Protein AF-A0A353R4D4-F1 (afdb_monomer_lite)

Secondary structure (DSSP, 8-state):
---------GGGSS---EEE--GGGS--SSSS--SSHHHHHHHHHHHHTT--EEE----SPP-TT--TT--S--

pLDDT: mean 91.9, std 11.43, range [43.0, 98.5]

Structure (mmCIF, N/CA/C/O backbone):
data_AF-A0A353R4D4-F1
#
_entry.id   AF-A0A353R4D4-F1
#
loop_
_atom_site.group_PDB
_atom_site.id
_atom_site.type_symbol
_atom_site.label_atom_id
_atom_site.label_alt_id
_atom_site.label_comp_id
_atom_site.label_asym_id
_atom_site.label_entity_id
_atom_site.label_seq_id
_atom_site.pdbx_PDB_ins_code
_atom_site.Cartn_x
_atom_site.Cart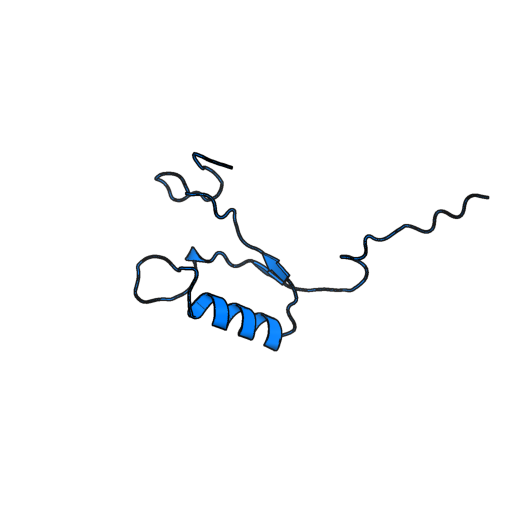n_y
_atom_site.Cartn_z
_atom_site.occupancy
_atom_site.B_iso_or_equiv
_atom_site.auth_seq_id
_atom_site.auth_comp_id
_atom_site.auth_asym_id
_atom_site.auth_atom_id
_atom_site.pdbx_PDB_model_num
ATOM 1 N N . MET A 1 1 ? -13.567 32.746 30.150 1.00 43.00 1 MET A N 1
ATOM 2 C CA . MET A 1 1 ? -13.593 31.273 30.228 1.00 43.00 1 MET A CA 1
ATOM 3 C C . MET A 1 1 ? -13.682 30.764 28.799 1.00 43.00 1 MET A C 1
ATOM 5 O O . MET A 1 1 ? -14.763 30.793 28.235 1.00 43.00 1 MET A O 1
ATOM 9 N N . ILE A 1 2 ? -12.540 30.489 28.161 1.00 51.00 2 ILE A N 1
ATOM 10 C CA . ILE A 1 2 ? -12.504 30.017 26.768 1.00 51.00 2 ILE A CA 1
ATOM 11 C C . ILE A 1 2 ? -12.624 28.497 26.826 1.00 51.00 2 ILE A C 1
ATOM 13 O O . ILE A 1 2 ? -11.749 27.837 27.382 1.00 51.00 2 ILE A O 1
ATOM 17 N N . ASP A 1 3 ? -13.730 27.978 26.307 1.00 58.44 3 ASP A N 1
ATOM 18 C CA . ASP A 1 3 ? -13.937 26.553 26.084 1.00 58.44 3 ASP A CA 1
ATOM 19 C C . ASP A 1 3 ? -13.015 26.102 24.943 1.00 58.44 3 ASP A C 1
ATOM 21 O O . ASP A 1 3 ? -13.245 26.412 23.775 1.00 58.44 3 ASP A O 1
ATOM 25 N N . GLN A 1 4 ? -11.908 25.444 25.290 1.00 61.59 4 GLN A N 1
ATOM 26 C CA . GLN A 1 4 ? -11.018 24.804 24.323 1.00 61.59 4 GLN A CA 1
ATOM 27 C C . GLN A 1 4 ? -11.515 23.384 24.038 1.00 61.59 4 GLN A C 1
ATOM 29 O O . GLN A 1 4 ? -10.856 22.396 24.369 1.00 61.59 4 GLN A O 1
ATOM 34 N N . SER A 1 5 ? -12.688 23.271 23.414 1.00 61.97 5 SER A N 1
ATOM 35 C CA . SER A 1 5 ? -13.128 22.019 22.807 1.00 61.97 5 SER A CA 1
ATOM 36 C C . SER A 1 5 ? -12.134 21.661 21.698 1.00 61.97 5 SER A C 1
ATOM 38 O O . SER A 1 5 ? -12.075 22.329 20.665 1.00 61.97 5 SER A O 1
ATOM 40 N N . SER A 1 6 ? -11.296 20.651 21.931 1.00 66.50 6 SER A N 1
ATOM 41 C CA . SER A 1 6 ? -10.285 20.209 20.970 1.00 66.50 6 SER A CA 1
ATOM 42 C C . SER A 1 6 ? -10.970 19.796 19.664 1.00 66.50 6 SER A C 1
ATOM 44 O O . SER A 1 6 ? -11.710 18.815 19.633 1.00 66.50 6 SER A O 1
ATOM 46 N N . SER A 1 7 ? -10.761 20.552 18.586 1.00 76.56 7 SER A N 1
ATOM 47 C CA . SER A 1 7 ? -11.335 20.258 17.274 1.00 76.56 7 SER A CA 1
ATOM 48 C C . SER A 1 7 ? -10.575 19.101 16.625 1.00 76.56 7 SER A C 1
ATOM 50 O O . SER A 1 7 ? -9.625 19.278 15.864 1.00 76.56 7 SER A O 1
ATOM 52 N N . THR A 1 8 ? -10.969 17.870 16.946 1.00 80.62 8 THR A N 1
ATOM 53 C CA . THR A 1 8 ? -10.462 16.692 16.240 1.00 80.62 8 THR A CA 1
ATOM 54 C C . THR A 1 8 ? -10.823 16.805 14.760 1.00 80.62 8 THR A C 1
ATOM 56 O O . THR A 1 8 ? -11.993 16.942 14.405 1.00 80.62 8 THR A O 1
ATOM 59 N N . HIS A 1 9 ? -9.817 16.751 13.882 1.00 87.38 9 HIS A N 1
ATOM 60 C CA . HIS A 1 9 ? -10.042 16.751 12.438 1.00 87.38 9 HIS A CA 1
ATOM 61 C C . HIS A 1 9 ? -10.985 15.588 12.063 1.00 87.38 9 HIS A C 1
ATOM 63 O O . HIS A 1 9 ? -10.757 14.478 12.551 1.00 87.38 9 HIS A O 1
ATOM 69 N N . PRO A 1 10 ? -11.994 15.773 11.185 1.00 87.12 10 PRO A N 1
ATOM 70 C CA . PRO A 1 10 ? -13.016 14.755 10.896 1.00 87.12 10 PRO A CA 1
ATOM 71 C C . PRO A 1 10 ? -12.464 13.392 10.464 1.00 87.12 10 PRO A C 1
ATOM 73 O O . PRO A 1 10 ? -13.086 12.360 10.672 1.00 87.12 10 PRO A O 1
ATOM 76 N N . PHE A 1 11 ? -11.263 13.362 9.889 1.00 88.25 11 PHE A N 1
ATOM 77 C CA . PHE A 1 11 ? -10.573 12.111 9.569 1.00 88.25 11 PHE A CA 1
ATOM 78 C C . PHE A 1 11 ? -10.317 11.222 10.805 1.00 88.25 11 PHE A C 1
ATOM 80 O O . PHE A 1 11 ? -10.395 9.997 10.710 1.00 88.25 11 PHE A O 1
ATOM 87 N N . PHE A 1 12 ? -10.055 11.837 11.961 1.00 89.12 12 PHE A N 1
ATOM 88 C CA . PHE A 1 12 ? -9.756 11.181 13.236 1.00 89.12 12 PHE A CA 1
ATOM 89 C C . PHE A 1 12 ? -10.973 11.075 14.172 1.00 89.12 12 PHE A C 1
ATOM 91 O O . PHE A 1 12 ? -10.808 10.699 15.330 1.00 89.12 12 PHE A O 1
ATOM 98 N N . SER A 1 13 ? -12.188 11.393 13.703 1.00 92.94 13 SER A N 1
ATOM 99 C CA . SER A 1 13 ? -13.407 11.298 14.526 1.00 92.94 13 SER A CA 1
ATOM 100 C C . SER A 1 13 ? -13.821 9.854 14.837 1.00 92.94 13 SER A C 1
ATOM 102 O O . SER A 1 13 ? -14.537 9.608 15.804 1.00 92.94 13 SER A O 1
ATOM 104 N N . GLU A 1 14 ? -13.357 8.890 14.040 1.00 93.38 14 GLU A N 1
ATOM 105 C CA . GLU A 1 14 ? -13.668 7.469 14.180 1.00 93.38 14 GLU A CA 1
ATOM 106 C C . GLU A 1 14 ? -12.392 6.629 14.222 1.00 93.38 14 GLU A C 1
ATOM 108 O O . GLU A 1 14 ? -11.418 6.904 13.515 1.00 93.38 14 GLU A O 1
ATOM 113 N N . ARG A 1 15 ? -12.416 5.540 15.000 1.00 94.81 15 ARG A N 1
ATOM 114 C CA . ARG A 1 15 ? -11.341 4.541 14.987 1.00 94.81 15 ARG A CA 1
ATOM 115 C C . ARG A 1 15 ? -11.309 3.835 13.634 1.00 94.81 15 ARG A C 1
ATOM 117 O O . ARG A 1 15 ? -12.329 3.348 13.152 1.00 94.81 15 ARG A O 1
ATOM 124 N N . ARG A 1 16 ? -10.119 3.739 13.043 1.00 95.19 16 ARG A N 1
ATOM 125 C CA . ARG A 1 16 ? -9.880 3.069 11.759 1.00 95.19 16 ARG A CA 1
ATOM 126 C C . ARG A 1 16 ? -8.648 2.185 11.864 1.00 95.19 16 ARG A C 1
ATOM 128 O O . ARG A 1 16 ? -7.745 2.463 12.648 1.00 95.19 16 ARG A O 1
ATOM 135 N N . ALA A 1 17 ? -8.618 1.150 11.040 1.00 97.06 17 ALA A N 1
ATOM 136 C CA . ALA A 1 17 ? -7.444 0.328 10.810 1.00 97.06 17 ALA A CA 1
ATOM 137 C C . ALA A 1 17 ? -7.142 0.293 9.309 1.00 97.06 17 ALA A C 1
ATOM 139 O O . ALA A 1 17 ? -8.028 0.529 8.475 1.00 97.06 17 ALA A O 1
ATOM 140 N N . GLY A 1 18 ? -5.895 -0.019 8.978 1.00 97.62 18 GLY A N 1
ATOM 141 C CA . GLY A 1 18 ? -5.443 -0.148 7.605 1.00 97.62 18 GLY A CA 1
ATOM 142 C C . GLY A 1 18 ? -4.262 -1.078 7.455 1.00 97.62 18 GLY A C 1
ATOM 143 O O . GLY A 1 18 ? -3.697 -1.545 8.443 1.00 97.62 18 GLY A O 1
ATOM 144 N N . ILE A 1 19 ? -3.894 -1.302 6.199 1.00 98.44 19 ILE A N 1
ATOM 145 C CA . ILE A 1 19 ? -2.754 -2.131 5.819 1.00 98.44 19 ILE A CA 1
ATOM 146 C C . ILE A 1 19 ? -1.767 -1.285 5.017 1.00 98.44 19 ILE A C 1
ATOM 148 O O . ILE A 1 19 ? -2.159 -0.535 4.121 1.00 98.44 19 ILE A O 1
ATOM 152 N N . LEU A 1 20 ? -0.480 -1.432 5.331 1.00 98.50 20 LEU A N 1
ATOM 153 C CA . LEU A 1 20 ? 0.624 -0.963 4.502 1.00 98.50 20 LEU A CA 1
ATOM 154 C C . LEU A 1 20 ? 0.991 -2.067 3.507 1.00 98.50 20 LEU A C 1
ATOM 156 O O . LEU A 1 20 ? 1.458 -3.131 3.909 1.00 98.50 20 LEU A O 1
ATOM 160 N N . LEU A 1 21 ? 0.784 -1.813 2.217 1.00 98.31 21 LEU A N 1
ATOM 161 C CA . LEU A 1 21 ? 1.162 -2.734 1.144 1.00 98.31 21 LEU A CA 1
ATOM 162 C C . LEU A 1 21 ? 1.516 -1.934 -0.107 1.00 98.31 21 LEU A C 1
ATOM 164 O O . LEU A 1 21 ? 0.688 -1.185 -0.615 1.00 98.31 21 LEU A O 1
ATOM 168 N N . HIS A 1 22 ? 2.729 -2.084 -0.628 1.00 98.06 22 HIS A N 1
ATOM 169 C CA . HIS A 1 22 ? 3.105 -1.412 -1.869 1.00 98.06 22 HIS A CA 1
ATOM 170 C C . HIS A 1 22 ? 2.606 -2.204 -3.095 1.00 98.06 22 HIS A C 1
ATOM 172 O O . HIS A 1 22 ? 2.703 -3.433 -3.077 1.00 98.06 22 HIS A O 1
ATOM 178 N N . PRO A 1 23 ? 2.130 -1.561 -4.184 1.00 97.56 23 PRO A N 1
ATOM 179 C CA . PRO A 1 23 ? 1.658 -2.277 -5.375 1.00 97.56 23 PRO A CA 1
ATOM 180 C C . PRO A 1 23 ? 2.690 -3.217 -6.012 1.00 97.56 23 PRO A C 1
ATOM 182 O O . PRO A 1 23 ? 2.310 -4.218 -6.616 1.00 97.56 23 PRO A O 1
ATOM 185 N N . SER A 1 24 ? 3.990 -2.938 -5.850 1.00 97.06 24 SER A N 1
ATOM 186 C CA . SER A 1 24 ? 5.058 -3.830 -6.330 1.00 97.06 24 SER A CA 1
ATOM 187 C C . SER A 1 24 ? 5.054 -5.202 -5.649 1.00 97.06 24 SER A C 1
ATOM 189 O O . SER A 1 24 ? 5.568 -6.156 -6.227 1.00 97.06 24 SER A O 1
ATOM 191 N N . SER A 1 25 ? 4.466 -5.310 -4.455 1.00 97.31 25 SER A N 1
ATOM 192 C CA . SER A 1 25 ? 4.341 -6.550 -3.685 1.00 97.31 25 SER A CA 1
ATOM 193 C C . SER A 1 25 ? 3.145 -7.407 -4.106 1.00 97.31 25 SER A C 1
ATOM 195 O O . SER A 1 25 ? 2.977 -8.504 -3.575 1.00 97.31 25 SER A O 1
ATOM 197 N N . PHE A 1 26 ? 2.296 -6.936 -5.028 1.00 97.81 26 PHE A N 1
ATOM 198 C CA . PHE A 1 26 ? 1.205 -7.764 -5.531 1.00 97.81 26 PHE A CA 1
ATOM 199 C C . PHE A 1 26 ? 1.736 -8.988 -6.284 1.00 97.81 26 PHE A C 1
ATOM 201 O O . PHE A 1 26 ? 2.665 -8.857 -7.087 1.00 97.81 26 PHE A O 1
ATOM 208 N N . PRO A 1 27 ? 1.118 -10.167 -6.091 1.00 96.12 27 PRO A N 1
ATOM 209 C CA . PRO A 1 27 ? 1.437 -11.331 -6.897 1.00 96.12 27 PRO A CA 1
ATOM 210 C C . PRO A 1 27 ? 0.978 -11.112 -8.343 1.00 96.12 27 PRO A C 1
ATOM 212 O O . PRO A 1 27 ? 0.026 -10.379 -8.622 1.00 96.12 27 PRO A O 1
ATOM 215 N N . GLY A 1 28 ? 1.634 -11.786 -9.281 1.00 92.06 28 GLY A N 1
ATOM 216 C CA . GLY A 1 28 ? 1.235 -11.750 -10.678 1.00 92.06 28 GLY A CA 1
ATOM 217 C C . GLY A 1 28 ? 2.233 -12.452 -11.592 1.00 92.06 28 GLY A C 1
ATOM 218 O O . GLY A 1 28 ? 3.286 -12.891 -11.143 1.00 92.06 28 GLY A O 1
ATOM 219 N N . PRO A 1 29 ? 1.925 -12.542 -12.894 1.00 90.94 29 PRO A N 1
ATOM 220 C CA . PRO A 1 29 ? 2.758 -13.257 -13.862 1.00 90.94 29 PRO A CA 1
ATOM 221 C C . PRO A 1 29 ? 4.071 -12.536 -14.216 1.00 90.94 29 PRO A C 1
ATOM 223 O O . PRO A 1 29 ? 4.871 -13.066 -14.977 1.00 90.94 29 PRO A O 1
ATOM 226 N N . GLY A 1 30 ? 4.273 -11.302 -13.745 1.00 92.88 30 GLY A N 1
ATOM 227 C CA . GLY A 1 30 ? 5.489 -10.529 -13.997 1.00 92.88 30 GLY A CA 1
ATOM 228 C C . GLY A 1 30 ? 6.441 -10.505 -12.804 1.00 92.88 30 GLY A C 1
ATOM 229 O O . GLY A 1 30 ? 6.067 -10.934 -11.718 1.00 92.88 30 GLY A O 1
ATOM 230 N N . PRO A 1 31 ? 7.642 -9.927 -12.981 1.00 93.50 31 PRO A N 1
ATOM 231 C CA . PRO A 1 31 ? 8.633 -9.823 -11.910 1.00 93.50 31 PRO A CA 1
ATOM 232 C C . PRO A 1 31 ? 8.249 -8.816 -10.812 1.00 93.50 31 PRO A C 1
ATOM 234 O O . PRO A 1 31 ? 8.838 -8.837 -9.739 1.00 93.50 31 PRO A O 1
ATOM 237 N N . ILE A 1 32 ? 7.302 -7.910 -11.087 1.00 95.94 32 ILE A N 1
ATOM 238 C CA . ILE A 1 32 ? 6.881 -6.832 -10.186 1.00 95.94 32 ILE A CA 1
ATOM 239 C C . 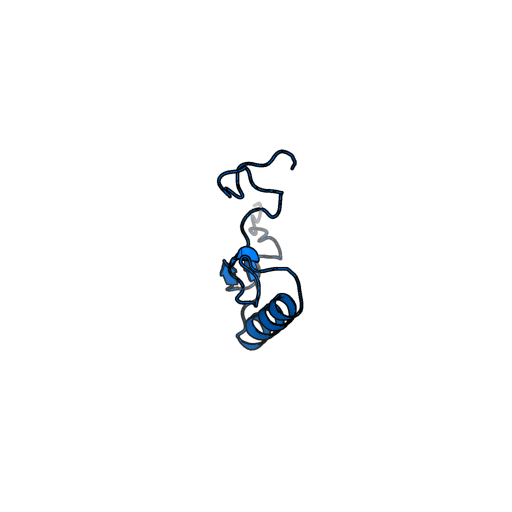ILE A 1 32 ? 5.357 -6.687 -10.268 1.00 95.94 32 ILE A C 1
ATOM 241 O O . ILE A 1 32 ? 4.782 -6.715 -11.366 1.00 95.94 32 ILE A O 1
ATOM 245 N N . GLY A 1 33 ? 4.714 -6.526 -9.109 1.00 96.69 33 GLY A N 1
ATOM 246 C CA . GLY A 1 33 ? 3.289 -6.231 -8.996 1.00 96.69 33 GLY A CA 1
ATOM 247 C C . GLY A 1 33 ? 2.906 -4.901 -9.653 1.00 96.69 33 GLY A C 1
ATOM 248 O O . GLY A 1 33 ? 3.728 -4.000 -9.825 1.00 96.69 33 GLY A O 1
ATOM 249 N N . ARG A 1 34 ? 1.649 -4.784 -10.086 1.00 95.12 34 ARG A N 1
ATOM 250 C 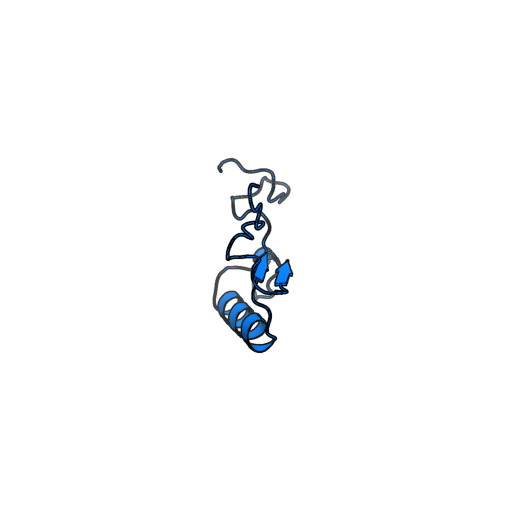CA . ARG A 1 34 ? 1.178 -3.652 -10.899 1.00 95.12 34 ARG A CA 1
ATOM 251 C C . ARG A 1 34 ? -0.199 -3.197 -10.446 1.00 95.12 34 ARG A C 1
ATOM 253 O O . ARG A 1 34 ? -0.978 -3.988 -9.917 1.00 95.12 34 ARG A O 1
ATOM 260 N N . LEU A 1 35 ? -0.528 -1.945 -10.741 1.00 96.31 35 LEU A N 1
ATOM 261 C CA . LEU A 1 35 ? -1.898 -1.456 -10.640 1.00 96.31 35 LEU A CA 1
ATOM 262 C C . LEU A 1 35 ? -2.718 -2.053 -11.795 1.00 96.31 35 LEU A C 1
ATOM 264 O O . LEU A 1 35 ? -2.512 -1.716 -12.957 1.00 96.31 35 LEU A O 1
ATOM 268 N N . GLY A 1 36 ? -3.597 -3.001 -11.472 1.00 94.50 36 GLY A N 1
ATOM 269 C CA . GLY A 1 36 ? -4.403 -3.764 -12.428 1.00 94.50 36 GLY A CA 1
ATOM 270 C C . GLY A 1 36 ? -5.519 -4.537 -11.722 1.00 94.50 36 GLY A C 1
ATOM 271 O O . GLY A 1 36 ? -5.950 -4.144 -10.641 1.00 94.50 36 GLY A O 1
ATOM 272 N N . SER A 1 37 ? -5.971 -5.660 -12.289 1.00 96.50 37 SER A N 1
ATOM 273 C CA . SER A 1 37 ? -7.060 -6.471 -11.709 1.00 96.50 37 SER A CA 1
ATOM 274 C C . SER A 1 37 ? -6.804 -6.898 -10.258 1.00 96.50 37 SER A C 1
ATOM 276 O O . SER A 1 37 ? -7.711 -6.819 -9.438 1.00 96.50 37 SER A O 1
ATOM 278 N N . ILE A 1 38 ? -5.565 -7.270 -9.921 1.00 97.56 38 ILE A N 1
ATOM 279 C CA . ILE A 1 38 ? -5.174 -7.637 -8.550 1.00 97.56 38 ILE A CA 1
ATOM 280 C C . ILE A 1 38 ? -5.305 -6.455 -7.581 1.00 97.56 38 ILE A C 1
ATOM 282 O O . ILE A 1 38 ? -5.711 -6.650 -6.443 1.00 97.56 38 ILE A O 1
ATOM 286 N N . ALA A 1 39 ? -5.024 -5.225 -8.022 1.00 97.44 39 ALA A N 1
ATOM 287 C CA . ALA A 1 39 ? -5.180 -4.041 -7.178 1.00 97.44 39 ALA A CA 1
ATOM 288 C C . ALA A 1 39 ? -6.659 -3.754 -6.868 1.00 97.44 39 ALA A C 1
ATOM 290 O O . ALA A 1 39 ? -6.982 -3.385 -5.744 1.00 97.44 39 ALA A O 1
ATOM 291 N N . HIS A 1 40 ? -7.564 -3.977 -7.829 1.00 97.81 40 HIS A N 1
ATOM 292 C CA . HIS A 1 40 ? -9.006 -3.885 -7.574 1.00 97.81 40 HIS A CA 1
ATOM 293 C C . HIS A 1 40 ? -9.469 -4.966 -6.591 1.00 97.81 40 HIS A C 1
ATOM 295 O O . HIS A 1 40 ? -10.090 -4.641 -5.584 1.00 97.81 40 HIS A O 1
ATOM 301 N N . GLN A 1 41 ? -9.064 -6.223 -6.810 1.00 98.06 41 GLN A N 1
ATOM 302 C CA . GLN A 1 41 ? -9.360 -7.320 -5.881 1.00 98.06 41 GLN A CA 1
ATOM 303 C C . GLN A 1 41 ? -8.811 -7.043 -4.475 1.00 98.06 41 GLN A C 1
ATOM 305 O O . GLN A 1 41 ? -9.458 -7.358 -3.483 1.00 98.06 41 GLN A O 1
ATOM 310 N N . TRP A 1 42 ? -7.635 -6.421 -4.368 1.00 97.75 42 TRP A N 1
ATOM 311 C CA . TRP A 1 42 ? -7.063 -6.015 -3.088 1.00 97.75 42 TRP A CA 1
ATOM 312 C C . TRP A 1 42 ? -7.937 -4.994 -2.350 1.00 97.75 42 TRP A C 1
ATOM 314 O O . TRP A 1 42 ? -8.152 -5.131 -1.146 1.00 97.75 42 TRP A O 1
ATOM 324 N N . VAL A 1 43 ? -8.472 -3.996 -3.057 1.00 98.12 43 VAL A N 1
ATOM 325 C CA . VAL A 1 43 ? -9.404 -3.020 -2.472 1.00 98.12 43 VAL A CA 1
ATOM 326 C C . VAL A 1 43 ? -10.696 -3.704 -2.019 1.00 98.12 43 VAL A C 1
ATOM 328 O O . VAL A 1 43 ? -11.163 -3.423 -0.913 1.00 98.12 43 VAL A O 1
ATOM 331 N N . ASP A 1 44 ? -11.219 -4.647 -2.805 1.00 98.31 44 ASP A N 1
ATOM 332 C CA . ASP A 1 44 ? -12.398 -5.435 -2.426 1.00 98.31 44 ASP A CA 1
ATOM 333 C C . ASP A 1 44 ? -12.137 -6.249 -1.146 1.00 98.31 44 ASP A C 1
ATOM 335 O O . ASP A 1 44 ? -12.956 -6.250 -0.226 1.00 98.31 44 ASP A O 1
ATOM 339 N N . VAL A 1 45 ? -10.963 -6.883 -1.036 1.00 97.94 45 VAL A N 1
ATOM 340 C CA . VAL A 1 45 ? -10.530 -7.632 0.158 1.00 97.94 45 VAL A CA 1
ATOM 341 C C . VAL A 1 45 ? -10.378 -6.719 1.374 1.00 97.94 45 VAL A C 1
ATOM 343 O O . VAL A 1 45 ? -10.837 -7.074 2.464 1.00 97.94 45 VAL A O 1
ATOM 346 N N . LEU A 1 46 ? -9.759 -5.546 1.216 1.00 97.94 46 LEU A N 1
ATOM 347 C CA . LEU A 1 46 ?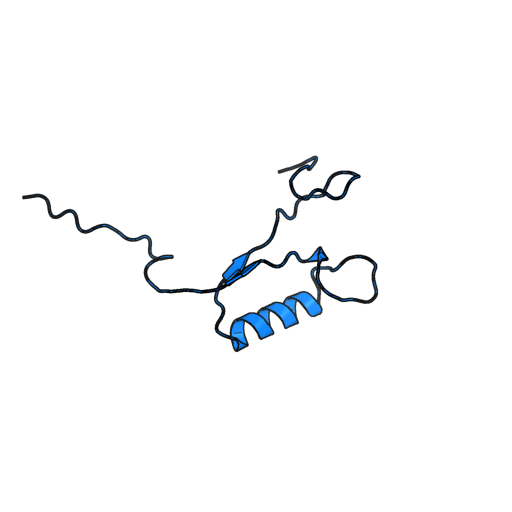 -9.624 -4.559 2.291 1.00 97.94 46 LEU A CA 1
ATOM 348 C C . LEU A 1 46 ? -10.994 -4.135 2.826 1.00 97.94 46 LEU A C 1
ATOM 350 O O . LEU A 1 46 ? -11.218 -4.179 4.039 1.00 97.94 46 LEU A O 1
ATOM 354 N N . ALA A 1 47 ? -11.907 -3.777 1.921 1.00 98.00 47 ALA A N 1
ATOM 355 C CA . ALA A 1 47 ? -13.255 -3.346 2.265 1.00 98.00 47 ALA A CA 1
ATOM 356 C C . ALA A 1 47 ? -14.056 -4.474 2.933 1.00 98.00 47 ALA A C 1
ATOM 358 O O . ALA A 1 47 ? -14.655 -4.254 3.988 1.00 98.00 47 ALA A O 1
ATOM 359 N N . ALA A 1 48 ? -14.009 -5.692 2.382 1.00 98.50 48 ALA A N 1
ATOM 360 C CA . ALA A 1 48 ? -14.673 -6.866 2.951 1.00 98.50 48 ALA A CA 1
ATOM 361 C C . ALA A 1 48 ? -14.127 -7.248 4.339 1.00 98.50 48 ALA A C 1
ATOM 363 O O . ALA A 1 48 ? -14.865 -7.768 5.173 1.00 98.50 48 ALA A O 1
ATOM 364 N N . SER A 1 49 ? -12.855 -6.946 4.611 1.00 98.06 49 SER A N 1
ATOM 365 C CA . SER A 1 49 ? -12.210 -7.169 5.914 1.00 98.06 49 SER A CA 1
ATOM 366 C C . SER A 1 49 ? -12.481 -6.048 6.930 1.00 98.06 49 SER A C 1
ATOM 368 O O . SER A 1 49 ? -12.023 -6.126 8.069 1.00 98.06 49 SER A O 1
ATOM 370 N N . GLY A 1 50 ? -13.186 -4.981 6.539 1.00 97.56 50 GLY A N 1
ATOM 371 C CA . GLY A 1 50 ? -13.470 -3.828 7.398 1.00 97.56 50 GLY A CA 1
ATOM 372 C C . GLY A 1 50 ? -12.310 -2.835 7.550 1.00 97.56 50 GLY A C 1
ATOM 373 O O . GLY A 1 50 ? -12.436 -1.866 8.308 1.00 97.56 50 GLY A O 1
ATOM 374 N N . PHE A 1 51 ? -11.198 -3.024 6.831 1.00 98.06 51 PHE A N 1
ATOM 375 C CA . PHE A 1 51 ? -10.126 -2.031 6.772 1.00 98.06 51 PHE A CA 1
ATOM 376 C C . PHE A 1 51 ? -10.577 -0.822 5.951 1.00 98.06 51 PHE A C 1
ATOM 378 O O . PHE A 1 51 ? -11.244 -0.949 4.927 1.00 98.06 51 PHE A O 1
ATOM 385 N N . ARG A 1 52 ? -10.206 0.378 6.407 1.00 96.06 52 ARG A N 1
ATOM 386 C CA . ARG A 1 52 ? -10.639 1.649 5.793 1.00 96.06 52 ARG A CA 1
ATOM 387 C C . ARG A 1 52 ? -9.484 2.489 5.262 1.00 96.06 52 ARG A C 1
ATOM 389 O O . ARG A 1 52 ? -9.716 3.580 4.751 1.00 96.06 52 ARG A O 1
ATOM 396 N N . LEU A 1 53 ? -8.252 2.018 5.440 1.00 97.44 53 LEU A N 1
ATOM 397 C CA . LEU A 1 53 ? -7.036 2.708 5.036 1.00 97.44 53 LEU A CA 1
ATOM 398 C C . LEU A 1 53 ? -6.115 1.729 4.304 1.00 97.44 53 LEU A C 1
ATOM 400 O O . LEU A 1 53 ? -5.879 0.613 4.768 1.00 97.44 53 LEU A O 1
ATOM 404 N N . TRP A 1 54 ? -5.567 2.181 3.184 1.00 98.06 54 TRP A N 1
ATOM 405 C CA . TRP A 1 54 ? -4.473 1.525 2.484 1.00 98.06 54 TRP A CA 1
ATOM 406 C C . TRP A 1 54 ? -3.319 2.514 2.409 1.00 98.06 54 TRP A C 1
ATOM 408 O O . TRP A 1 54 ? -3.462 3.600 1.851 1.00 98.06 54 TRP A O 1
ATOM 418 N N . GLN A 1 55 ? -2.195 2.156 3.016 1.00 98.25 55 GLN A N 1
ATOM 419 C CA . GLN A 1 55 ? -0.972 2.937 2.946 1.00 98.25 55 GLN A CA 1
ATOM 420 C C . GLN A 1 55 ? -0.018 2.296 1.936 1.00 98.25 55 GLN A C 1
ATOM 422 O O . GLN A 1 55 ? 0.097 1.070 1.863 1.00 98.25 55 GLN A O 1
ATOM 427 N N . THR A 1 56 ? 0.699 3.127 1.187 1.00 98.38 56 THR A N 1
ATOM 428 C CA . THR A 1 56 ? 1.756 2.703 0.266 1.00 98.38 56 THR A CA 1
ATOM 429 C C . THR A 1 56 ? 3.058 3.437 0.581 1.00 98.38 56 THR A C 1
ATOM 431 O O . THR A 1 56 ? 3.077 4.436 1.301 1.00 98.38 56 THR A O 1
ATOM 434 N N . LEU A 1 57 ? 4.156 2.939 0.016 1.00 97.94 57 LEU A N 1
ATOM 435 C CA . LEU A 1 57 ? 5.382 3.719 -0.180 1.00 97.94 57 LEU A CA 1
ATOM 436 C C . LEU A 1 57 ? 5.157 4.750 -1.315 1.00 97.94 57 LEU A C 1
ATOM 438 O O . LEU A 1 57 ? 4.104 4.695 -1.968 1.00 97.94 57 LEU A O 1
ATOM 442 N N . PRO A 1 58 ? 6.090 5.693 -1.559 1.00 97.25 58 PRO A N 1
ATOM 443 C CA . PRO A 1 58 ? 5.959 6.620 -2.678 1.00 97.25 58 PRO A CA 1
ATOM 444 C C . PRO A 1 58 ? 5.861 5.885 -4.021 1.00 97.25 58 PRO A C 1
ATOM 446 O O . PRO A 1 58 ? 6.537 4.886 -4.246 1.00 97.25 58 PRO A O 1
ATOM 449 N N . LEU A 1 59 ? 5.012 6.401 -4.910 1.00 96.44 59 LEU A N 1
ATOM 450 C CA . LEU A 1 59 ? 4.721 5.794 -6.217 1.00 96.44 59 LEU A CA 1
ATOM 451 C C . LEU A 1 59 ? 5.563 6.377 -7.359 1.00 96.44 59 LEU A C 1
ATOM 453 O O . LEU A 1 59 ? 5.353 6.028 -8.520 1.00 96.44 59 LEU A O 1
ATOM 457 N N . CYS A 1 60 ? 6.481 7.289 -7.042 1.00 95.25 60 CYS A N 1
ATOM 458 C CA . CYS A 1 60 ? 7.372 7.867 -8.034 1.00 95.25 60 CYS A CA 1
ATOM 459 C C . CYS A 1 60 ? 8.326 6.802 -8.603 1.00 95.25 60 CYS A C 1
ATOM 461 O O . CYS A 1 60 ? 8.593 5.802 -7.928 1.00 95.25 60 CYS A O 1
ATOM 463 N N . PRO A 1 61 ? 8.862 7.002 -9.823 1.00 94.81 61 PRO A N 1
ATOM 464 C CA . PRO A 1 61 ? 9.866 6.104 -10.378 1.00 94.81 61 PRO A CA 1
ATOM 465 C C . PRO A 1 61 ? 11.055 5.960 -9.413 1.00 94.81 61 PRO A C 1
ATOM 467 O O . PRO A 1 61 ? 11.675 6.972 -9.081 1.00 94.81 61 PRO A O 1
ATOM 470 N N . PRO A 1 62 ? 11.377 4.743 -8.945 1.00 95.44 62 PRO A N 1
ATOM 471 C CA . PRO A 1 62 ? 12.507 4.543 -8.052 1.00 95.44 62 PRO A CA 1
ATOM 472 C C . PRO A 1 62 ? 13.834 4.708 -8.801 1.00 95.44 62 PRO A C 1
ATOM 474 O O . PRO A 1 62 ? 13.892 4.674 -10.035 1.00 95.44 62 PRO A O 1
ATOM 477 N N . ASP A 1 63 ? 14.916 4.837 -8.043 1.00 94.19 63 ASP A N 1
ATOM 478 C CA . ASP A 1 63 ? 16.274 4.784 -8.569 1.00 94.19 63 ASP A CA 1
ATOM 479 C C . ASP A 1 63 ? 16.639 3.393 -9.122 1.00 94.19 63 ASP A C 1
ATOM 481 O O . ASP A 1 63 ? 15.863 2.434 -9.085 1.00 94.19 63 ASP A O 1
ATOM 485 N N . SER A 1 64 ? 17.863 3.259 -9.636 1.00 94.81 64 SER A N 1
ATOM 486 C CA . SER A 1 64 ? 18.365 1.996 -10.188 1.00 94.81 64 SER A CA 1
ATOM 487 C C . SER A 1 64 ? 18.506 0.869 -9.156 1.00 94.81 64 SER A C 1
ATOM 489 O O . SER A 1 64 ? 18.671 -0.284 -9.552 1.00 94.81 64 SER A O 1
ATOM 491 N N . LEU A 1 65 ? 18.440 1.178 -7.858 1.00 94.69 65 LEU A N 1
ATOM 492 C CA . LEU A 1 65 ? 18.488 0.204 -6.766 1.00 94.69 65 LEU A CA 1
ATOM 493 C C . LEU A 1 65 ? 17.086 -0.177 -6.265 1.00 94.69 65 LEU A C 1
ATOM 495 O O . LEU A 1 65 ? 16.959 -1.061 -5.417 1.00 94.69 65 LEU A O 1
ATOM 499 N N . GLY A 1 66 ? 16.033 0.445 -6.805 1.00 94.56 66 GLY A N 1
ATOM 500 C CA . GLY A 1 66 ? 14.643 0.147 -6.476 1.00 94.56 66 GLY A CA 1
ATOM 501 C C . GLY A 1 66 ? 14.131 0.847 -5.215 1.00 94.56 66 GLY A C 1
ATOM 502 O O . GLY A 1 66 ? 13.085 0.451 -4.697 1.00 94.56 66 GLY A O 1
ATOM 503 N N . SER A 1 67 ? 14.828 1.870 -4.708 1.00 95.94 67 SER A N 1
ATOM 504 C CA . SER A 1 67 ? 14.365 2.626 -3.540 1.00 95.94 67 SER A CA 1
ATOM 505 C C . SER A 1 67 ? 13.182 3.527 -3.914 1.00 95.94 67 SER A C 1
ATOM 507 O O . SER A 1 67 ? 13.352 4.440 -4.722 1.00 95.94 67 SER A O 1
ATOM 509 N N . PRO A 1 68 ? 11.993 3.369 -3.297 1.00 96.38 68 PRO A N 1
ATOM 510 C CA . PRO A 1 68 ? 10.851 4.240 -3.582 1.00 96.38 68 PRO A CA 1
ATOM 511 C C . PRO A 1 68 ? 11.022 5.644 -2.978 1.00 96.38 68 PRO A C 1
ATOM 513 O O . PRO A 1 68 ? 10.221 6.531 -3.239 1.00 96.38 68 PRO A O 1
ATOM 516 N N . TYR A 1 69 ? 12.058 5.864 -2.164 1.00 96.56 69 TYR A N 1
ATOM 517 C CA . TYR A 1 69 ? 12.358 7.160 -1.548 1.00 96.56 69 TYR A CA 1
ATOM 518 C C . TYR A 1 69 ? 13.397 7.973 -2.322 1.00 96.56 69 TYR A C 1
ATOM 520 O O . TYR A 1 69 ? 13.674 9.113 -1.954 1.00 96.56 69 TYR A O 1
ATOM 528 N N . GLN A 1 70 ? 13.967 7.405 -3.384 1.00 96.75 70 GLN A N 1
ATOM 529 C CA . GLN A 1 70 ? 14.916 8.086 -4.249 1.00 96.75 70 GLN A CA 1
ATOM 530 C C . GLN A 1 70 ? 14.367 8.078 -5.672 1.00 96.75 70 GLN A C 1
ATOM 532 O O . GLN A 1 70 ? 14.315 7.037 -6.314 1.00 96.75 70 GLN A O 1
ATOM 537 N N . SER A 1 71 ? 13.938 9.246 -6.146 1.00 94.94 71 SER A N 1
ATOM 538 C CA . SER A 1 71 ? 13.281 9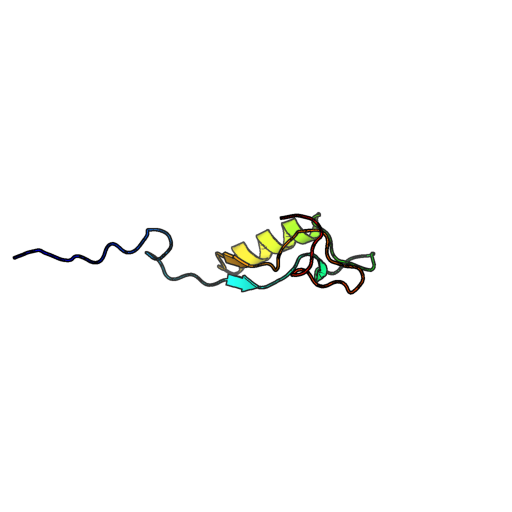.424 -7.441 1.00 94.94 71 SER A CA 1
ATOM 539 C C . SER A 1 71 ? 13.834 10.652 -8.158 1.00 94.94 71 SER A C 1
ATOM 541 O O . SER A 1 71 ? 14.307 11.599 -7.529 1.00 94.94 71 SER A O 1
ATOM 543 N N . CYS A 1 72 ? 13.753 10.651 -9.488 1.00 92.81 72 CYS A N 1
ATOM 544 C CA . CYS A 1 72 ? 14.072 11.810 -10.322 1.00 92.81 72 CYS A CA 1
ATOM 545 C C . CYS A 1 72 ? 12.965 12.884 -10.337 1.00 92.81 72 CYS A C 1
ATOM 547 O O . CYS A 1 72 ? 13.154 13.947 -10.925 1.00 92.81 72 CYS A O 1
ATOM 549 N N . SER A 1 73 ? 11.809 12.605 -9.729 1.00 87.75 73 SER A N 1
ATOM 550 C CA . SER A 1 73 ? 10.618 13.461 -9.728 1.00 87.75 73 SER A CA 1
ATOM 551 C C . SER A 1 73 ? 9.827 13.327 -8.418 1.00 87.75 73 SER A C 1
ATOM 553 O O . SER A 1 73 ? 9.968 12.313 -7.725 1.00 87.75 73 SER A O 1
ATOM 555 N N . VAL A 1 74 ? 9.025 14.350 -8.092 1.00 78.50 74 VAL A N 1
ATOM 556 C CA . VAL A 1 74 ? 8.136 14.426 -6.915 1.00 78.50 74 VAL A CA 1
ATOM 557 C C . VAL A 1 74 ? 6.669 14.420 -7.314 1.00 78.50 74 VAL A C 1
ATOM 559 O O . VAL A 1 74 ? 6.356 14.977 -8.391 1.00 78.50 74 VAL A O 1
#

Sequence (74 aa):
MIDQSSSTHPFFSERRAGILLHPSSFPGPGPIGRLGSIAHQWVDVLAASGFRLWQTLPLCPPDSLGSPYQSCSV

Foldseek 3Di:
DDPCPPPDDPVPPDDAAEDEDAQQPFDDPDNGGDPDPSVVVVVVVCVVVRHDDYHYQAPADAPPVPDSVHHPDD

Radius of gyration: 17.76 Å; chains: 1; bounding box: 33×44×44 Å

=== Feature glossary ===
Annotated list of the representations used here:

Nearest PDB structures. The Foldseek neighbor list gives the closest experimentally determined structures in the PDB, ranked by structural alignment. TM-score near 1 means near-identical fold; near 0.3 means only rough topology match. This is how one finds what a novel AlphaFold prediction most resembles in the solved-structure universe.

Foldseek 3Di. Foldseek's 3Di representation compresses backbone geometry into a per-residue letter drawn from a learned twenty-state alphabet. It captures the tertiary interaction pattern around each residue — which residues are packed against it in space, regardless of where they are in sequence.

Radius of gyration, Cα contacts, bounding box. Radius of gyration (Rg) is the root-mean-square distance of Cα atoms from their centroid — a single number for overall size and compactness. A globular domain of N residues has Rg ≈ 2.2·N^0.38 Å; an extended or disordered chain has a much larger Rg. The Cα contact count is the number of residue pairs whose Cα atoms are within 8 Å and are more than four positions apart in sequence — a standard proxy for tertiary packing density. The bounding box is the smallest axis-aligned box enclosing all Cα atoms.

InterPro / GO / CATH / organism. The annotation block draws on four external resources. InterPro: which protein families and domains the sequence belongs to. GO: standardized terms for what the protein does, what process it participates in, and where in the cell it acts. CATH: which structural fold it has in the CATH hierarchy. Organism: the species of origin.

mmCIF coordinates. The mmCIF block holds the 3D Cartesian coordinates of each backbone atom (N, Cα, C, O) in ångströms. mmCIF is the PDB's canonical archive format — a tagged-loop text representation of the atomic model.

pLDDT. pLDDT is the predicted lDDT-Cα score: AlphaFold's confidence that the local environment of each residue (all inter-atomic distances within 15 Å) is correctly placed. It is a per-residue number between 0 and 100, with higher meaning more reliable.

Backbone torsions (φ/ψ). φ (phi) and ψ (psi) are the two rotatable backbone dihedrals per residue: φ is the C(i-1)–N–Cα–C torsion, ψ is the N–Cα–C–N(i+1) torsion, both in degrees on (−180°, 180°]. α-helical residues cluster near (−60°, −45°); β-strand residues near (−120°, +130°). A Ramachandran plot is simply a scatter of (φ, ψ) for every residue.

B-factor. For experimental (PDB) structures, the B-factor (temperature factor) quantifies the positional spread of each atom in the crystal — a combination of thermal vibration and static disorder — in units of Å². High B-factors mark flexible loops or poorly resolved regions; low B-factors mark the rigid, well-ordered core.

Secondary structure (3-state, P-SEA). SS3 is a coarse helix/strand/coil call (letters a/b/c) made by the P-SEA algorithm from inter-Cα distances and dihedrals. It is less detailed than DSSP but needs only Cα positions.

Predicted aligned error. Predicted aligned error is AlphaFold's pairwise confidence. Unlike pLDDT (per-residue), PAE is per-residue-pair and captures whether two parts of the structure are correctly placed relative to each other. Units are ångstr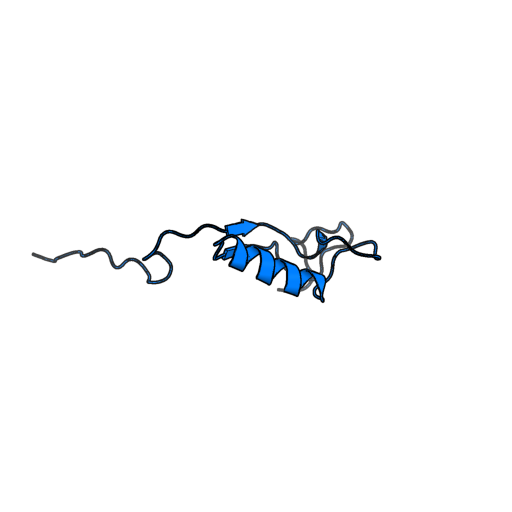öms of expected positional error.

Solvent-accessible surface area. Solvent-accessible surface area (SASA) is the area in Å² traced out by the centre of a 1.4 Å probe sphere (a water molecule) rolled over the protein's van der Waals surface (Shrake–Rupley / Lee–Richards construction). Buried residues have near-zero SASA; fully exposed residues can exceed 200 Å². The total SASA scales roughly with the number of surface residues.

Secondary structure (8-state, DSSP). The SS8 string is DSSP's per-residue secondary-structure call. α-helix (H) means an i→i+4 H-bond ladder; β-strand (E) means the residue participates in a β-sheet; 3₁₀ (G) and π (I) are tighter and wider helices; T/S are turns/bends; '-' is loop.

Rendered structure images. Structure images are PyMOL renders from six orthogonal camera directions. Cartoon representation draws helices as coils and strands as arrows; sticks shows the backbone as bonds; surface shows the solvent-excluded envelope. Rainbow coloring maps sequence position to hue (blue→red, N→C); chain coloring assigns a distinct color per polypeptide.

Sequence. The amino-acid sequence is the protein's primary structure: the linear order of residues from the N-terminus to the C-terminus, written in one-letter code. Everything else here — the 3D coordinates, the secondary structure, the domain annotations — is ultimately a consequence of this string.

Contact-map, Ramachandran, and PAE plots. Three diagnostic plots accompany the record. The Cα contact map visualizes the tertiary structure as a 2D adjacency matrix (8 Å cutoff, sequence-local contacts suppressed). The Ramachandran plot shows the distribution of backbone (φ, ψ) torsions, with points in the α and β basins reflecting secondary structure content. The PAE plot shows AlphaFold's inter-residue confidence as a color matrix.